Protein AF-A0A6V7XMI6-F1 (afdb_monomer)

Solvent-accessible surface area (backbone atoms only — not comparable to full-atom values): 3415 Å² total; per-residue (Å²): 129,84,87,84,57,68,47,84,44,84,65,48,72,67,52,49,55,50,49,53,53,50,42,52,51,51,22,74,76,64,72,35,65,67,45,48,52,44,63,76,42,35,90,68,52,58,74,77,62,76,37,77,45,70,125

pLDDT: mean 89.14, std 13.68, range [44.16, 98.5]

Secondary structure (DSSP, 8-state):
--TTS-EEEPPPHHHHHHHHHHHHHHHHHH--HHHHHHHHTHHHHGGG--EEE--

Organism: Meloidogyne enterolobii (NCBI:txid390850)

Sequence (55 aa):
MNQATIDLEEPTKE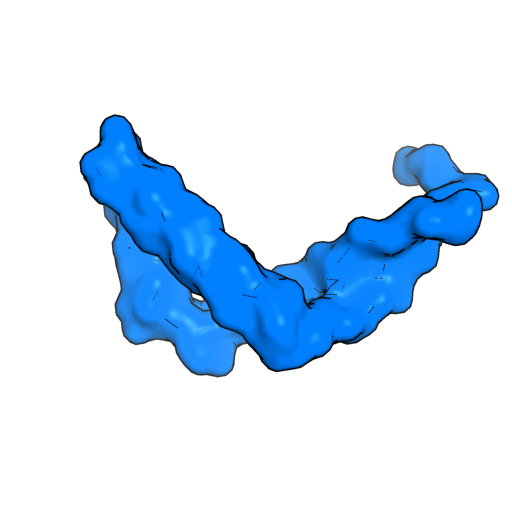DFDWMKDLIARFVKETDSIIGQRILDAWETERHEFIKLSFS

InterPro domains:
  IPR036485 Glutamate synthase, alpha subunit, C-terminal domain superfamily [G3DSA:2.160.20.60] (1-53)
  IPR036485 Glutamate synthase, alpha subunit, C-terminal domain superfamily [SSF69336] (6-52)

Mean predicted aligned error: 5.29 Å

Nearest PDB structures (foldseek):
  7mfm-assembly1_G  TM=9.209E-01  e=6.076E-02  Bacillus subtilis
  3rf2-assembly1_A  TM=7.424E-01  e=7.175E+00  Aquifex aeolicus

Foldseek 3Di:
DPPDWKDK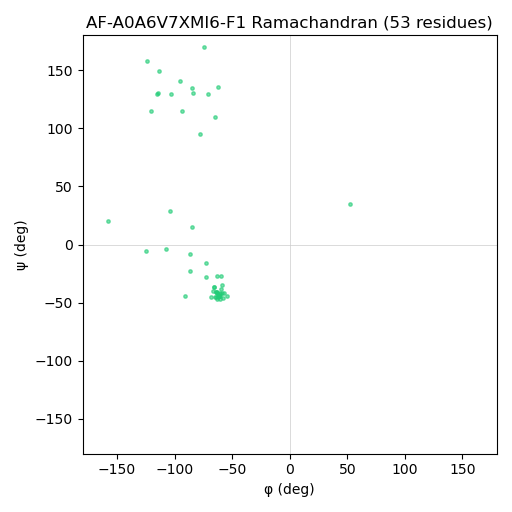DDDDPVSLVVVLVVLVVVCVVPVDPVSVVCNVVVVPNVVVDIDIDGD

Structure (mmCIF,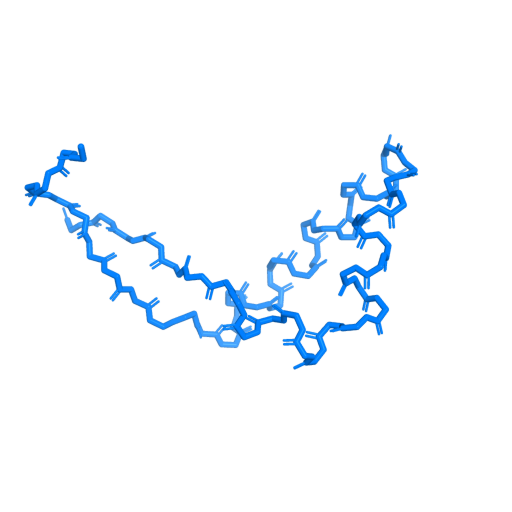 N/CA/C/O backbone):
data_AF-A0A6V7XMI6-F1
#
_entry.id   AF-A0A6V7XMI6-F1
#
loop_
_atom_site.group_PDB
_atom_site.id
_atom_site.type_symbol
_atom_site.label_atom_id
_atom_site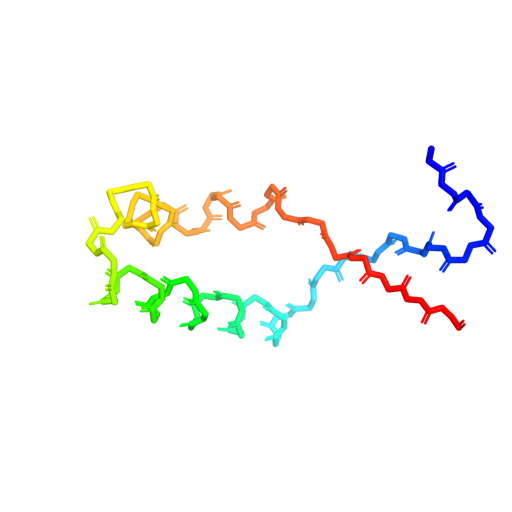.label_alt_id
_atom_site.label_comp_id
_atom_site.label_asym_id
_atom_site.label_entity_id
_atom_site.label_seq_id
_atom_site.pdbx_PDB_ins_code
_atom_site.Cartn_x
_atom_site.Cartn_y
_atom_site.Cartn_z
_atom_site.occupancy
_atom_site.B_iso_or_equiv
_atom_site.auth_seq_id
_atom_site.auth_comp_id
_atom_site.auth_asym_id
_atom_site.auth_atom_id
_atom_site.pdbx_PDB_model_num
ATOM 1 N N . MET A 1 1 ? 3.948 23.685 -8.612 1.00 44.16 1 MET A N 1
ATOM 2 C CA . MET A 1 1 ? 4.650 22.418 -8.897 1.00 44.16 1 MET A CA 1
ATOM 3 C C . MET A 1 1 ? 6.082 22.791 -9.259 1.00 44.16 1 MET A C 1
ATOM 5 O O . MET A 1 1 ? 6.248 23.549 -10.204 1.00 44.16 1 MET A O 1
ATOM 9 N N . ASN A 1 2 ? 7.085 22.419 -8.453 1.00 45.66 2 ASN A N 1
ATOM 10 C CA . ASN A 1 2 ? 8.492 22.736 -8.745 1.00 45.66 2 ASN A CA 1
ATOM 11 C C . ASN A 1 2 ? 8.983 21.762 -9.819 1.00 45.66 2 ASN A C 1
ATOM 13 O O . ASN A 1 2 ? 9.331 20.625 -9.532 1.00 45.66 2 ASN A O 1
ATOM 17 N N . GLN A 1 3 ? 8.906 22.203 -11.068 1.00 53.62 3 GLN A N 1
ATOM 18 C CA . GLN A 1 3 ? 8.938 21.366 -12.267 1.00 53.62 3 GLN A CA 1
ATOM 19 C C . GLN A 1 3 ? 10.363 21.024 -12.753 1.00 53.62 3 GLN A C 1
ATOM 21 O O . GLN A 1 3 ? 10.531 20.628 -13.897 1.00 53.62 3 GLN A O 1
ATOM 26 N N . ALA A 1 4 ? 11.394 21.221 -11.921 1.00 59.94 4 ALA A N 1
ATOM 27 C CA . ALA A 1 4 ? 12.793 21.197 -12.360 1.00 59.94 4 ALA A CA 1
ATOM 28 C C . ALA A 1 4 ? 13.609 19.960 -11.924 1.00 59.94 4 ALA A C 1
ATOM 30 O O . ALA A 1 4 ? 14.776 19.877 -12.294 1.00 59.94 4 ALA A O 1
ATOM 31 N N . THR A 1 5 ? 13.066 19.029 -11.122 1.00 66.12 5 THR A N 1
ATOM 32 C CA . THR A 1 5 ? 13.868 17.903 -10.566 1.00 66.12 5 THR A CA 1
ATOM 33 C C . THR A 1 5 ? 13.035 16.680 -10.151 1.00 66.12 5 THR A C 1
ATOM 35 O O . THR A 1 5 ? 13.464 15.914 -9.296 1.00 66.12 5 THR A O 1
ATOM 38 N N . ILE A 1 6 ? 11.807 16.529 -10.657 1.00 73.75 6 ILE A N 1
ATOM 39 C CA . ILE A 1 6 ? 10.938 15.405 -10.275 1.00 73.75 6 ILE A CA 1
ATOM 40 C C . ILE A 1 6 ? 10.602 14.610 -11.527 1.00 73.75 6 ILE A C 1
ATOM 42 O O . ILE A 1 6 ? 9.906 15.127 -12.404 1.00 73.75 6 ILE A O 1
ATOM 46 N N . ASP A 1 7 ? 11.072 13.369 -11.565 1.00 77.50 7 ASP A N 1
ATOM 47 C CA . ASP A 1 7 ? 10.714 12.389 -12.579 1.00 77.50 7 ASP A CA 1
ATOM 48 C C . ASP A 1 7 ? 9.564 11.512 -12.063 1.00 77.50 7 ASP A C 1
ATOM 50 O O . ASP A 1 7 ? 9.476 11.170 -10.877 1.00 77.50 7 ASP A O 1
ATOM 54 N N . LEU A 1 8 ? 8.628 11.203 -12.964 1.00 81.00 8 LEU A N 1
ATOM 55 C CA . LEU A 1 8 ? 7.527 10.279 -12.706 1.00 81.00 8 LEU A CA 1
ATOM 56 C C . LEU A 1 8 ? 7.963 8.901 -13.189 1.00 81.00 8 LEU A C 1
ATOM 58 O O . LEU A 1 8 ? 8.149 8.700 -14.389 1.00 81.00 8 LEU A O 1
ATOM 62 N N . GLU A 1 9 ? 8.104 7.962 -12.262 1.00 81.69 9 GLU A N 1
ATOM 63 C CA . GLU A 1 9 ? 8.477 6.586 -12.574 1.00 81.69 9 GLU A CA 1
ATOM 64 C C . GLU A 1 9 ? 7.325 5.631 -12.263 1.00 81.69 9 GLU A C 1
ATOM 66 O O . GLU A 1 9 ? 6.529 5.844 -11.341 1.00 81.69 9 GLU A O 1
ATOM 71 N N . GLU A 1 10 ? 7.241 4.545 -13.030 1.00 85.12 10 GLU A N 1
ATOM 72 C CA . GLU A 1 10 ? 6.366 3.436 -12.668 1.00 85.12 10 GLU A CA 1
ATOM 73 C C . GLU A 1 10 ? 6.951 2.713 -11.443 1.00 85.12 10 GLU A C 1
ATOM 75 O O . GLU A 1 10 ? 8.137 2.362 -11.451 1.00 85.12 10 GLU A O 1
ATOM 80 N N . PRO A 1 11 ? 6.160 2.472 -10.380 1.00 90.38 11 PRO A N 1
ATOM 81 C CA . PRO A 1 11 ? 6.651 1.726 -9.234 1.00 90.38 11 PRO A CA 1
ATOM 82 C C . PRO A 1 11 ? 7.028 0.296 -9.635 1.00 90.38 11 PRO A C 1
ATOM 84 O O . PRO A 1 11 ? 6.290 -0.406 -10.332 1.00 90.38 11 PRO A O 1
ATOM 87 N N . THR A 1 12 ? 8.179 -0.162 -9.155 1.00 93.06 12 THR A N 1
ATOM 88 C CA . THR A 1 12 ? 8.611 -1.551 -9.309 1.00 93.06 12 THR A CA 1
ATOM 89 C C . THR A 1 12 ? 7.823 -2.471 -8.376 1.00 93.06 12 THR A C 1
ATOM 91 O O . THR A 1 12 ? 7.124 -2.030 -7.462 1.00 93.06 12 THR A O 1
ATOM 94 N N . LYS A 1 13 ? 7.972 -3.789 -8.553 1.00 93.56 13 LYS A N 1
ATOM 95 C CA . LYS A 1 13 ? 7.412 -4.759 -7.603 1.00 93.56 13 LYS A CA 1
ATOM 96 C C . LYS A 1 13 ? 7.924 -4.524 -6.175 1.00 93.56 13 LYS A C 1
ATOM 98 O O . LYS A 1 13 ? 7.133 -4.584 -5.244 1.00 93.56 13 LYS A O 1
ATOM 103 N N . GLU A 1 14 ? 9.213 -4.235 -6.014 1.00 95.25 14 GLU A N 1
ATOM 104 C CA . GLU A 1 14 ? 9.803 -3.975 -4.696 1.00 95.25 14 GLU A CA 1
ATOM 105 C C . GLU A 1 14 ? 9.233 -2.699 -4.067 1.00 95.25 14 GLU A C 1
ATOM 107 O O . GLU A 1 14 ? 8.963 -2.681 -2.867 1.00 95.25 14 GLU A O 1
ATOM 112 N N . ASP A 1 15 ? 8.965 -1.667 -4.875 1.00 94.75 15 ASP A N 1
ATOM 113 C CA . ASP A 1 15 ? 8.273 -0.461 -4.407 1.00 94.75 15 ASP A CA 1
ATOM 114 C C . ASP A 1 15 ? 6.853 -0.794 -3.919 1.00 94.75 15 ASP A C 1
ATOM 116 O O . ASP A 1 15 ? 6.435 -0.322 -2.862 1.00 94.75 15 ASP A O 1
ATOM 120 N N . PHE A 1 16 ? 6.112 -1.638 -4.649 1.00 96.06 16 PHE A N 1
ATOM 121 C CA . PHE A 1 16 ? 4.778 -2.082 -4.235 1.00 96.06 16 PHE A CA 1
ATOM 122 C C . PHE A 1 16 ? 4.805 -2.913 -2.950 1.00 96.06 16 PHE A C 1
ATOM 124 O O . PHE A 1 16 ? 3.986 -2.670 -2.062 1.00 96.06 16 PHE A O 1
ATOM 131 N N . ASP A 1 17 ? 5.735 -3.859 -2.832 1.00 96.56 17 ASP A N 1
ATOM 132 C CA . ASP A 1 17 ? 5.887 -4.686 -1.633 1.00 96.56 17 ASP A CA 1
ATOM 133 C C . ASP A 1 17 ? 6.223 -3.800 -0.416 1.00 96.56 17 ASP A C 1
ATOM 135 O O . ASP A 1 17 ? 5.583 -3.905 0.634 1.00 96.56 17 ASP A O 1
ATOM 139 N N . TRP A 1 18 ? 7.137 -2.838 -0.585 1.00 96.25 18 TRP A N 1
ATOM 140 C CA . TRP A 1 18 ? 7.476 -1.858 0.448 1.00 96.25 18 TRP A CA 1
ATOM 141 C C . TRP A 1 18 ? 6.290 -0.961 0.839 1.00 96.25 18 TRP A C 1
ATOM 143 O O . TRP A 1 18 ? 6.038 -0.759 2.030 1.00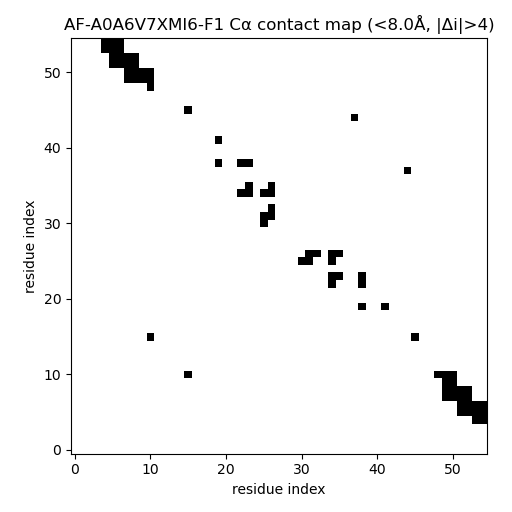 96.25 18 TRP A O 1
ATOM 153 N N . MET A 1 19 ? 5.533 -0.441 -0.133 1.00 96.75 19 MET A N 1
ATOM 154 C CA . MET A 1 19 ? 4.354 0.391 0.142 1.00 96.75 19 MET A CA 1
ATOM 155 C C . MET A 1 19 ? 3.274 -0.387 0.891 1.00 96.75 19 MET A C 1
ATOM 157 O O . MET A 1 19 ? 2.680 0.142 1.833 1.00 96.75 19 MET A O 1
ATOM 161 N N . LYS A 1 20 ? 3.024 -1.641 0.503 1.00 97.56 20 LYS A N 1
ATOM 162 C CA . LYS A 1 20 ? 2.031 -2.489 1.166 1.00 97.56 20 LYS A CA 1
ATOM 163 C C . LYS A 1 20 ? 2.386 -2.701 2.636 1.00 97.56 20 LYS A C 1
ATOM 165 O O . LYS A 1 20 ? 1.524 -2.544 3.502 1.00 97.56 20 LYS A O 1
ATOM 170 N N . ASP A 1 21 ? 3.658 -2.969 2.922 1.00 98.25 21 ASP A N 1
ATOM 171 C CA . ASP A 1 21 ? 4.169 -3.089 4.288 1.00 98.25 21 ASP A CA 1
ATOM 172 C C . A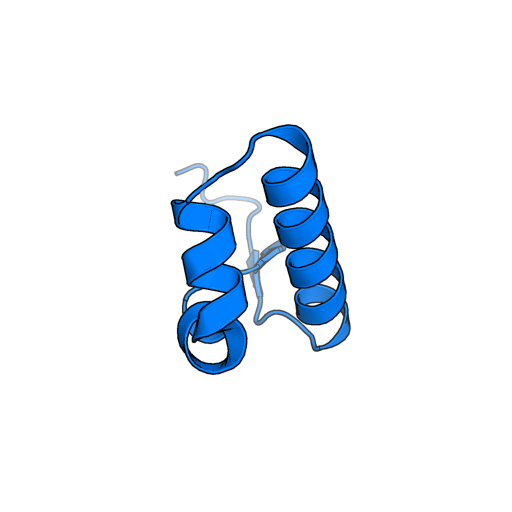SP A 1 21 ? 4.042 -1.780 5.076 1.00 98.25 21 ASP A C 1
ATOM 174 O O . ASP A 1 21 ? 3.674 -1.793 6.255 1.00 98.25 21 ASP A O 1
ATOM 178 N N . LEU A 1 22 ? 4.324 -0.640 4.440 1.00 97.88 22 LEU A N 1
ATOM 179 C CA . LEU A 1 22 ? 4.189 0.675 5.063 1.00 97.88 22 LEU A CA 1
ATOM 180 C C . LEU A 1 22 ? 2.730 0.969 5.443 1.00 97.88 22 LEU A C 1
ATOM 182 O O . LEU A 1 22 ? 2.462 1.373 6.576 1.00 97.88 22 LEU A O 1
ATOM 186 N N . ILE A 1 23 ? 1.787 0.717 4.532 1.00 97.88 23 ILE A N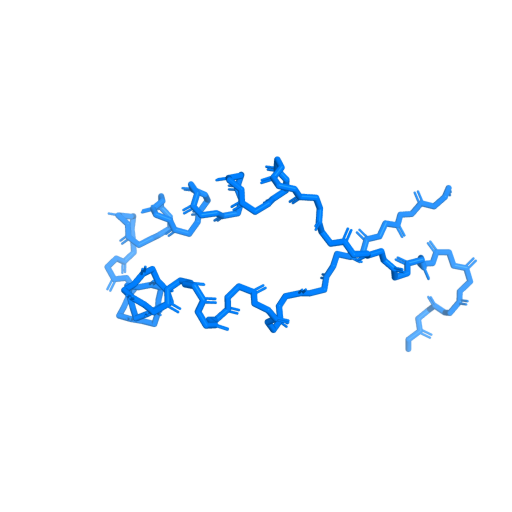 1
ATOM 187 C CA . ILE A 1 23 ? 0.351 0.906 4.778 1.00 97.88 23 ILE A CA 1
ATOM 188 C C . ILE A 1 23 ? -0.130 -0.055 5.872 1.00 97.88 23 ILE A C 1
ATOM 190 O O . ILE A 1 23 ? -0.867 0.362 6.763 1.00 97.88 23 ILE A O 1
ATOM 194 N N . ALA A 1 24 ? 0.326 -1.310 5.873 1.00 98.38 24 ALA A N 1
ATOM 195 C CA . ALA A 1 24 ? -0.011 -2.279 6.917 1.00 98.38 24 ALA A CA 1
ATOM 196 C C . ALA A 1 24 ? 0.450 -1.828 8.311 1.00 98.38 24 ALA A C 1
ATOM 198 O O . ALA A 1 24 ? -0.306 -1.935 9.280 1.00 98.38 24 ALA A O 1
ATOM 199 N N . ARG A 1 25 ? 1.664 -1.272 8.424 1.00 98.50 25 ARG A N 1
ATOM 200 C CA . ARG A 1 25 ? 2.151 -0.685 9.685 1.00 98.50 25 ARG A CA 1
ATOM 201 C C . ARG A 1 25 ? 1.317 0.520 10.095 1.00 98.50 25 ARG A C 1
ATOM 203 O O . ARG A 1 25 ? 0.893 0.592 11.242 1.00 98.50 25 ARG A O 1
ATOM 210 N N . PHE A 1 26 ? 1.023 1.410 9.151 1.00 98.25 26 PHE A N 1
ATOM 211 C CA . PHE A 1 26 ? 0.189 2.579 9.402 1.00 98.25 26 PHE A CA 1
ATOM 212 C C . PHE A 1 26 ? -1.201 2.195 9.929 1.00 98.25 26 PHE A C 1
ATOM 214 O O . PHE A 1 26 ? -1.649 2.755 10.927 1.00 98.25 26 PHE A O 1
ATOM 221 N N . VAL A 1 27 ? -1.865 1.205 9.323 1.00 98.50 27 VAL A N 1
ATOM 222 C CA . VAL A 1 27 ? -3.162 0.693 9.802 1.00 98.50 27 VAL A CA 1
ATOM 223 C C . VAL A 1 27 ? -3.037 0.132 11.211 1.00 98.50 27 VAL A C 1
ATOM 225 O O . VAL A 1 27 ? -3.832 0.490 12.070 1.00 98.50 27 VAL A O 1
ATOM 228 N N . LYS A 1 28 ? -2.014 -0.687 11.474 1.00 98.38 28 LYS A N 1
ATOM 229 C CA . LYS A 1 28 ? -1.784 -1.276 12.799 1.00 98.38 28 LYS A CA 1
ATOM 230 C C . LYS A 1 28 ? -1.593 -0.223 13.898 1.00 98.38 28 LYS A C 1
ATOM 232 O O . LYS A 1 28 ? -1.962 -0.467 15.040 1.00 98.38 28 LYS A O 1
ATOM 237 N N . GLU A 1 29 ? -0.969 0.905 13.577 1.00 98.44 29 GLU A N 1
ATOM 238 C CA . GLU A 1 29 ? -0.667 1.963 14.548 1.00 98.44 29 GLU A CA 1
ATOM 239 C C . GLU A 1 29 ? -1.815 2.961 14.742 1.00 98.44 29 GLU A C 1
ATOM 241 O O . GLU A 1 29 ? -1.870 3.630 15.772 1.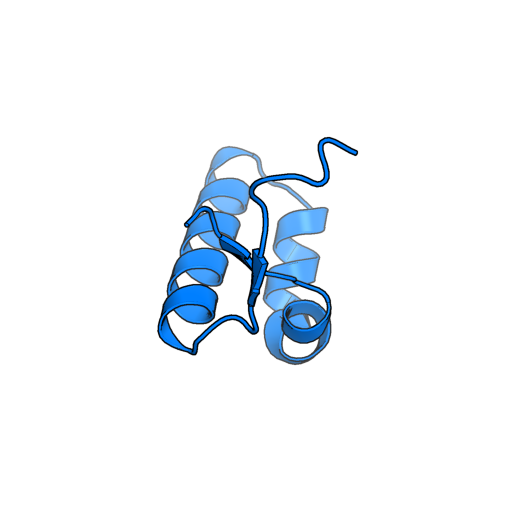00 98.44 29 GLU A O 1
ATOM 246 N N . THR A 1 30 ? -2.714 3.084 13.762 1.00 98.19 30 THR A N 1
ATOM 247 C CA . THR A 1 30 ? -3.719 4.163 13.722 1.00 98.19 30 THR A CA 1
ATOM 248 C C . THR A 1 30 ? -5.164 3.683 13.611 1.00 98.19 30 THR A C 1
ATOM 250 O O . THR A 1 30 ? -6.072 4.513 13.634 1.00 98.19 30 THR A O 1
ATOM 253 N N . ASP A 1 31 ? -5.383 2.377 13.441 1.00 97.94 31 ASP A N 1
ATOM 254 C CA . ASP A 1 31 ? -6.677 1.768 13.115 1.00 97.94 31 ASP A CA 1
ATOM 255 C C . ASP A 1 31 ? -7.348 2.416 11.887 1.00 97.94 31 ASP A C 1
ATOM 257 O O . ASP A 1 31 ? -8.571 2.567 11.800 1.00 97.94 31 ASP A O 1
ATOM 261 N N . SER A 1 32 ? -6.537 2.839 10.908 1.00 98.12 32 SER A N 1
ATOM 262 C CA . SER A 1 32 ? -7.033 3.542 9.726 1.00 98.12 32 SER A CA 1
ATOM 263 C C . SER A 1 32 ? -7.934 2.656 8.864 1.00 98.12 32 SER A C 1
ATOM 265 O O . SER A 1 32 ? -7.468 1.777 8.138 1.00 98.12 32 SER A O 1
ATOM 267 N N . ILE A 1 33 ? -9.230 2.974 8.858 1.00 98.06 33 ILE A N 1
ATOM 268 C CA . ILE A 1 33 ? -10.241 2.329 8.005 1.00 98.06 33 ILE A CA 1
ATOM 269 C C . ILE A 1 33 ? -9.896 2.494 6.517 1.00 98.06 33 ILE A C 1
ATOM 271 O O . ILE A 1 33 ? -10.083 1.573 5.726 1.00 98.06 33 ILE A O 1
ATOM 275 N N . ILE A 1 34 ? -9.370 3.661 6.125 1.00 96.88 34 ILE A N 1
ATOM 276 C CA . ILE A 1 34 ? -8.981 3.924 4.731 1.00 96.88 34 ILE A CA 1
ATOM 277 C C . ILE A 1 34 ? -7.780 3.059 4.350 1.00 96.88 34 ILE A C 1
ATOM 279 O O . ILE A 1 34 ? -7.797 2.435 3.292 1.00 96.88 34 ILE A O 1
ATOM 283 N N . GLY A 1 35 ? -6.765 2.983 5.217 1.00 97.25 35 GLY A N 1
ATOM 284 C CA . GLY A 1 35 ? -5.610 2.121 4.980 1.00 97.25 35 GLY A CA 1
ATOM 285 C C . GLY A 1 35 ? -6.017 0.650 4.877 1.00 97.25 35 GLY A C 1
ATOM 286 O O . GLY A 1 35 ? -5.569 -0.038 3.964 1.00 97.25 35 GLY A O 1
ATOM 287 N N . GLN A 1 36 ? -6.931 0.189 5.741 1.00 98.31 36 GLN A N 1
ATOM 288 C CA . GLN A 1 36 ? -7.453 -1.176 5.677 1.00 98.31 36 GLN A CA 1
ATOM 289 C C . GLN A 1 36 ? -8.168 -1.437 4.345 1.00 98.31 36 GLN A C 1
ATOM 291 O O . GLN A 1 36 ? -7.885 -2.438 3.696 1.00 98.31 36 GLN A O 1
ATOM 296 N N . ARG A 1 37 ? -9.006 -0.503 3.872 1.00 98.00 37 ARG A N 1
ATOM 297 C CA . ARG A 1 37 ? -9.676 -0.625 2.567 1.00 98.00 37 ARG A CA 1
ATOM 298 C C . ARG A 1 37 ? -8.680 -0.745 1.411 1.00 98.00 37 ARG A C 1
ATOM 300 O O . ARG A 1 37 ? -8.900 -1.542 0.505 1.00 98.00 37 ARG A O 1
ATOM 307 N N . ILE A 1 38 ? -7.597 0.035 1.443 1.00 97.56 38 ILE A N 1
ATOM 308 C CA . ILE A 1 38 ? -6.542 -0.022 0.421 1.00 97.56 38 ILE A CA 1
ATOM 309 C C . ILE A 1 38 ? -5.845 -1.388 0.437 1.00 97.56 38 ILE A C 1
ATOM 311 O O . ILE A 1 38 ? -5.583 -1.946 -0.624 1.00 97.56 38 ILE A O 1
ATOM 315 N N . LEU A 1 39 ? -5.569 -1.952 1.617 1.00 97.62 39 LEU A N 1
ATOM 316 C CA . LEU A 1 39 ? -4.969 -3.287 1.737 1.00 97.62 39 LEU A CA 1
ATOM 317 C C . LEU A 1 39 ? -5.916 -4.392 1.254 1.00 97.62 39 LEU A C 1
ATOM 319 O O . LEU A 1 39 ? -5.468 -5.318 0.575 1.00 97.62 39 LEU A O 1
ATOM 323 N N . ASP A 1 40 ? -7.206 -4.281 1.567 1.00 98.19 40 ASP A N 1
ATOM 324 C CA . ASP A 1 40 ? -8.230 -5.246 1.154 1.00 98.19 40 ASP A CA 1
ATOM 325 C C . ASP A 1 40 ? -8.420 -5.251 -0.372 1.00 98.19 40 ASP A C 1
ATOM 327 O O . ASP A 1 40 ? -8.612 -6.307 -0.976 1.00 98.19 40 ASP A O 1
ATOM 331 N N . ALA A 1 41 ? -8.316 -4.081 -1.009 1.00 97.44 41 ALA A N 1
ATOM 332 C CA . ALA A 1 41 ? -8.439 -3.887 -2.454 1.00 97.44 41 ALA A CA 1
ATOM 333 C C . ALA A 1 41 ? -7.079 -3.658 -3.148 1.00 97.44 41 ALA A C 1
ATOM 335 O O . ALA A 1 41 ? -7.005 -2.989 -4.181 1.00 97.44 41 ALA A O 1
ATOM 336 N N . TRP A 1 42 ? -5.994 -4.213 -2.595 1.00 96.31 42 TRP A N 1
ATOM 337 C CA . TRP A 1 42 ? -4.625 -3.878 -3.004 1.00 96.31 42 TRP A CA 1
ATOM 338 C C . TRP A 1 42 ? -4.360 -4.041 -4.502 1.00 96.31 42 TRP A C 1
ATOM 340 O O . TRP A 1 42 ? -3.767 -3.161 -5.115 1.00 96.31 42 TRP A O 1
ATOM 350 N N . GLU A 1 43 ? -4.816 -5.135 -5.114 1.00 94.38 43 GLU A N 1
ATOM 351 C CA . GLU A 1 43 ? -4.549 -5.397 -6.534 1.00 94.38 43 GLU A CA 1
ATOM 352 C C . GLU A 1 43 ? -5.164 -4.354 -7.468 1.00 94.38 43 GLU A C 1
ATOM 354 O O . GLU A 1 43 ? -4.626 -4.120 -8.542 1.00 94.38 43 GLU A O 1
ATOM 359 N N . THR A 1 44 ? -6.255 -3.702 -7.064 1.00 94.75 44 THR A N 1
ATOM 360 C CA . THR A 1 44 ? -6.869 -2.621 -7.843 1.00 94.75 44 THR A CA 1
ATOM 361 C C . THR A 1 44 ? -6.314 -1.257 -7.450 1.00 94.75 44 THR A C 1
ATOM 363 O O . THR A 1 44 ? -5.978 -0.465 -8.322 1.00 94.75 44 THR A O 1
ATOM 366 N N . GLU A 1 45 ? -6.165 -0.993 -6.150 1.00 94.12 45 GLU A N 1
ATOM 367 C CA . GLU A 1 45 ? -5.746 0.315 -5.624 1.00 94.12 45 GLU A CA 1
ATOM 368 C C . GLU A 1 45 ? -4.256 0.594 -5.886 1.00 94.12 45 GLU A C 1
ATOM 370 O O . GLU A 1 45 ? -3.862 1.746 -6.057 1.00 94.12 45 GLU A O 1
ATOM 375 N N . ARG A 1 46 ? -3.406 -0.442 -5.988 1.00 92.00 46 ARG A N 1
ATOM 376 C CA . ARG A 1 46 ? -1.966 -0.254 -6.230 1.00 92.00 46 ARG A CA 1
ATOM 377 C C . ARG A 1 46 ? -1.670 0.483 -7.543 1.00 92.00 46 ARG A C 1
ATOM 379 O O . ARG A 1 46 ? -0.636 1.130 -7.655 1.00 92.00 46 ARG A O 1
ATOM 386 N N . HIS A 1 47 ? -2.561 0.382 -8.528 1.00 91.00 47 HIS A N 1
ATOM 387 C CA . HIS A 1 47 ? -2.402 1.012 -9.840 1.00 91.00 47 HIS A CA 1
ATOM 388 C C . HIS A 1 47 ? -2.584 2.534 -9.819 1.00 91.00 47 HIS A C 1
ATOM 390 O O . HIS A 1 47 ? -2.149 3.203 -10.752 1.00 91.00 47 HIS A O 1
ATOM 396 N N . GLU A 1 48 ? -3.166 3.081 -8.752 1.00 90.44 48 GLU A N 1
ATOM 397 C CA . GLU A 1 48 ? -3.384 4.521 -8.590 1.00 90.44 48 GLU A CA 1
ATOM 398 C C . GLU A 1 48 ? -2.164 5.237 -7.975 1.00 90.44 48 GLU A C 1
ATOM 400 O O . GLU A 1 48 ? -2.122 6.467 -7.918 1.00 90.44 48 GLU A O 1
ATOM 405 N N . PHE A 1 49 ? -1.149 4.492 -7.513 1.00 90.81 49 PHE A N 1
ATOM 406 C CA . PHE A 1 49 ? 0.075 5.075 -6.961 1.00 90.81 49 PHE A CA 1
ATOM 407 C C . PHE A 1 49 ? 1.088 5.411 -8.054 1.00 90.81 49 PHE A C 1
ATOM 409 O O . PHE A 1 49 ? 1.413 4.590 -8.910 1.00 90.81 49 PHE A O 1
ATOM 416 N N . ILE A 1 50 ? 1.659 6.611 -7.955 1.00 88.88 50 ILE A N 1
ATOM 417 C CA . ILE A 1 50 ? 2.730 7.096 -8.827 1.00 88.88 50 ILE A CA 1
ATOM 418 C C . ILE A 1 50 ? 3.985 7.264 -7.976 1.00 88.88 50 ILE A C 1
ATOM 420 O O . ILE A 1 50 ? 3.936 7.894 -6.915 1.00 88.88 50 ILE A O 1
ATOM 424 N N . LYS A 1 51 ? 5.114 6.719 -8.437 1.00 88.00 51 LYS A N 1
ATOM 425 C CA . LYS A 1 51 ? 6.405 6.938 -7.789 1.00 88.00 51 LYS A CA 1
ATOM 426 C C . LYS A 1 51 ? 6.992 8.254 -8.286 1.00 88.00 51 LYS A C 1
ATOM 428 O O . LYS A 1 51 ? 7.052 8.519 -9.483 1.00 88.00 51 LYS A O 1
ATOM 433 N N . LEU A 1 52 ? 7.421 9.073 -7.334 1.00 89.06 52 LEU A N 1
ATOM 434 C CA . LEU A 1 52 ? 8.199 10.275 -7.594 1.00 89.06 52 LEU A CA 1
ATOM 435 C C . LEU A 1 52 ? 9.651 9.974 -7.254 1.00 89.06 52 LEU A C 1
ATOM 437 O O . LEU A 1 52 ? 9.935 9.499 -6.150 1.00 89.06 52 LEU A O 1
ATOM 441 N N . SER A 1 53 ? 10.555 10.275 -8.172 1.00 78.56 53 SER A N 1
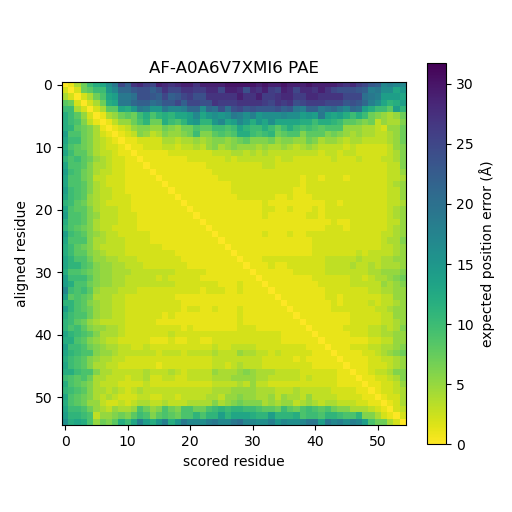ATOM 442 C CA . SER A 1 53 ? 11.989 10.215 -7.929 1.00 78.56 53 SER A CA 1
ATOM 443 C C . SER A 1 53 ? 12.647 11.553 -8.229 1.00 78.56 53 SER A C 1
ATOM 445 O O . SER A 1 53 ? 12.100 12.419 -8.916 1.00 78.56 53 SER A O 1
ATOM 447 N N . PHE A 1 54 ? 13.811 11.741 -7.619 1.00 75.31 54 PHE A N 1
ATOM 448 C CA . PHE A 1 54 ? 14.658 12.904 -7.819 1.00 75.31 54 PHE A CA 1
ATOM 449 C C . PHE A 1 54 ? 15.949 12.413 -8.470 1.00 75.31 54 PHE A C 1
ATOM 451 O O . PHE A 1 54 ? 16.540 11.449 -7.974 1.00 75.31 54 PHE A O 1
ATOM 458 N N . SER A 1 55 ? 16.353 13.064 -9.562 1.00 62.25 55 SER A N 1
ATOM 459 C CA . SER A 1 55 ? 17.622 12.815 -10.257 1.00 62.25 55 SER A CA 1
ATOM 460 C C . SER A 1 55 ? 18.813 13.423 -9.523 1.00 62.25 55 SER A C 1
ATOM 462 O O . SER A 1 55 ? 18.683 14.611 -9.137 1.00 62.25 55 SER A O 1
#

Radius of gyration: 13.13 Å; Cα contacts (8 Å, |Δi|>4): 40; chains: 1; bounding box: 28×28×27 Å